Protein AF-Q5JBF8-F1 (afdb_monomer)

Secondary structure (DSSP, 8-state):
--SS-EEEESS-GGG-TT-HHHHHHTTSGGGEEEE-HHIIIIIIHHHHHHHHHGGGT-S------------EE-TTS-EE----EETTTTEE--

InterPro domains:
  IPR001604 DNA/RNA non-specific endonuclease/pyrophosphatase/phosphodiesterase domain [PF01223] (2-94)
  IPR001604 DNA/RNA non-specific endonuclease/pyrophosphatase/phosphodiesterase domain [SM00892] (1-94)
  IPR018524 DNA/RNA non-specific endonuclease, active site [PS01070] (6-14)
  IPR020821 ENPP1-3/EXOG-like, endonuclease/phosphodiesterase domain [SM00477] (1-94)
  IPR040255 Non-specific endonuclease [PTHR13966] (2-94)
  IPR044925 His-Me finger superfamily [SS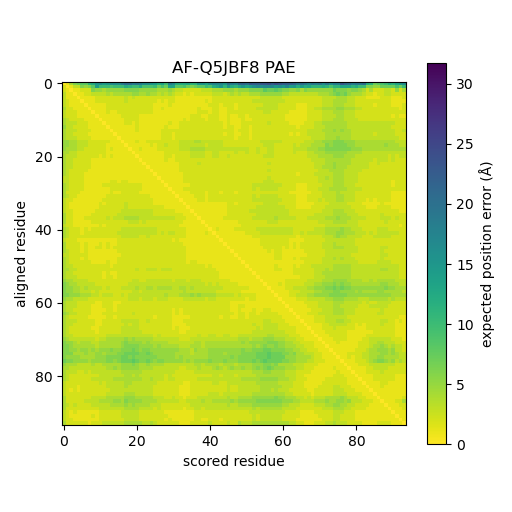F54060] (1-94)
  IPR044929 DNA/RNA non-specific endonuclease superfamily [G3DSA:3.40.570.10] (1-94)

Sequence (94 aa):
RGSGFDRGHLAAAANHRWSQKAMDDTFYLSNVAPQVPHLNQNAWNNLEKYSRSLTRTYQNVYVCTGPLFLPRTEADGKSYVKYQVIGKNHVAVP

Structure (mmCIF, N/CA/C/O backbone):
data_AF-Q5JBF8-F1
#
_entry.id   AF-Q5JBF8-F1
#
loop_
_atom_site.group_PDB
_atom_site.id
_atom_site.type_symbol
_atom_site.label_atom_id
_atom_site.label_alt_id
_atom_site.label_comp_id
_atom_site.label_asym_id
_atom_site.label_entity_id
_atom_site.label_seq_id
_atom_site.pdbx_PDB_ins_code
_atom_site.Cartn_x
_atom_site.Cartn_y
_atom_site.Cartn_z
_atom_site.occupancy
_atom_site.B_iso_or_equiv
_atom_site.auth_seq_id
_atom_site.auth_comp_id
_atom_site.auth_asym_id
_atom_site.auth_atom_id
_atom_site.pdbx_PDB_model_num
ATOM 1 N N . ARG A 1 1 ? -14.778 1.538 -8.216 1.00 61.50 1 ARG A N 1
ATOM 2 C CA . ARG A 1 1 ? -14.549 2.969 -8.551 1.00 61.50 1 ARG A CA 1
ATOM 3 C C . ARG A 1 1 ? -15.486 3.803 -7.685 1.00 61.50 1 ARG A C 1
ATOM 5 O O . ARG A 1 1 ? -16.565 3.307 -7.399 1.00 61.50 1 ARG A O 1
ATOM 12 N N . GLY A 1 2 ? -15.068 4.996 -7.251 1.00 86.12 2 GLY A N 1
ATOM 13 C CA . GLY A 1 2 ? -15.889 5.873 -6.399 1.00 86.12 2 GLY A CA 1
ATOM 14 C C . GLY A 1 2 ? -15.847 5.566 -4.896 1.00 86.12 2 GLY A C 1
ATOM 15 O O . GLY A 1 2 ? -16.738 5.990 -4.180 1.00 86.12 2 GLY A O 1
ATOM 16 N N . SER A 1 3 ? -14.842 4.829 -4.407 1.00 92.88 3 SER A N 1
ATOM 17 C CA . SER A 1 3 ? -14.695 4.525 -2.973 1.00 92.88 3 SER A CA 1
ATOM 18 C C . SER A 1 3 ? -14.088 5.665 -2.147 1.00 92.88 3 SER A C 1
ATOM 20 O O . SER A 1 3 ? -14.064 5.561 -0.930 1.00 92.88 3 SER A O 1
ATOM 22 N N . GLY A 1 4 ? -13.553 6.709 -2.790 1.00 96.00 4 GLY A N 1
ATOM 23 C CA . GLY A 1 4 ? -12.773 7.764 -2.126 1.00 96.00 4 GLY A CA 1
ATOM 24 C C . GLY A 1 4 ? -11.305 7.402 -1.860 1.00 96.00 4 GLY A C 1
ATOM 25 O O . GLY A 1 4 ? -10.556 8.244 -1.377 1.00 96.00 4 GLY A O 1
ATOM 26 N N . PHE A 1 5 ? -10.880 6.186 -2.219 1.00 97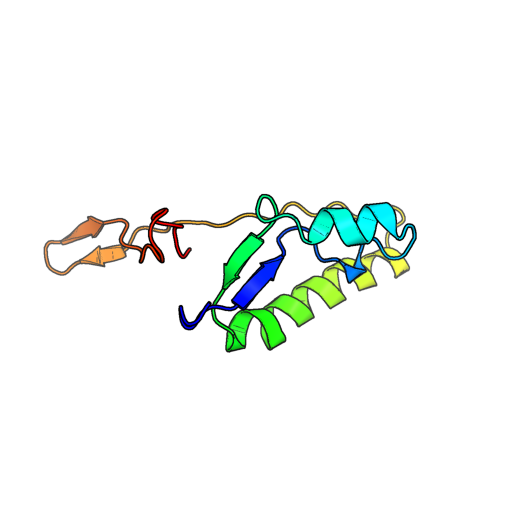.62 5 PHE A N 1
ATOM 27 C CA . PHE A 1 5 ? -9.507 5.702 -2.059 1.00 97.62 5 PHE A CA 1
ATOM 28 C C . PHE A 1 5 ? -8.827 5.484 -3.407 1.00 97.62 5 PHE A C 1
ATOM 30 O O . PHE A 1 5 ? -9.453 5.014 -4.367 1.00 97.62 5 PHE A O 1
ATOM 37 N N . ASP A 1 6 ? -7.530 5.762 -3.442 1.00 97.50 6 ASP A N 1
ATOM 38 C CA . ASP A 1 6 ? -6.659 5.383 -4.541 1.00 97.50 6 ASP A CA 1
ATOM 39 C C . ASP A 1 6 ? -6.348 3.883 -4.494 1.00 97.50 6 ASP A C 1
ATOM 41 O O . ASP A 1 6 ? -6.404 3.227 -3.451 1.00 97.50 6 ASP A O 1
ATOM 45 N N . ARG A 1 7 ? -5.970 3.346 -5.656 1.00 97.38 7 ARG A N 1
ATOM 46 C CA . ARG A 1 7 ? -5.323 2.036 -5.766 1.00 97.38 7 ARG A CA 1
ATOM 47 C C . ARG A 1 7 ? -3.837 2.224 -5.471 1.00 97.38 7 ARG A C 1
ATOM 49 O O . ARG A 1 7 ? -3.071 2.501 -6.391 1.00 97.38 7 ARG A O 1
ATOM 56 N N . GLY A 1 8 ? -3.463 2.147 -4.199 1.00 97.75 8 GLY A N 1
ATOM 57 C CA . GLY A 1 8 ? -2.078 2.301 -3.772 1.00 97.75 8 GLY A CA 1
ATOM 58 C C . GLY A 1 8 ? -1.289 1.019 -3.997 1.00 97.75 8 GLY A C 1
ATOM 59 O O . GLY A 1 8 ? -1.657 -0.028 -3.463 1.00 97.75 8 GLY A O 1
ATOM 60 N N . HIS A 1 9 ? -0.229 1.092 -4.800 1.00 98.31 9 HIS A N 1
ATOM 61 C CA . HIS A 1 9 ? 0.647 -0.049 -5.056 1.00 98.31 9 HIS A CA 1
ATOM 62 C C . HIS A 1 9 ? 1.529 -0.343 -3.835 1.00 98.31 9 HIS A C 1
ATOM 64 O O . HIS A 1 9 ? 2.053 0.578 -3.210 1.00 98.31 9 HIS A O 1
ATOM 70 N N . LEU A 1 10 ? 1.723 -1.625 -3.517 1.00 98.25 10 LEU A N 1
ATOM 71 C CA . LEU A 1 10 ? 2.675 -2.064 -2.491 1.00 98.25 10 LEU A CA 1
ATOM 72 C C . LEU A 1 10 ? 4.085 -2.167 -3.095 1.00 98.25 10 LEU A C 1
ATOM 74 O O . LEU A 1 10 ? 5.018 -1.521 -2.627 1.00 98.25 10 LEU A O 1
ATOM 78 N N . ALA A 1 11 ? 4.229 -2.897 -4.201 1.00 98.31 11 ALA A N 1
ATOM 79 C CA . ALA A 1 11 ? 5.389 -2.814 -5.081 1.00 98.31 11 ALA A CA 1
ATOM 80 C C . ALA A 1 11 ? 5.168 -1.700 -6.115 1.00 98.31 11 ALA A C 1
ATOM 82 O O . ALA A 1 11 ? 4.371 -1.842 -7.043 1.00 98.31 11 ALA A O 1
ATOM 83 N N . ALA A 1 12 ? 5.859 -0.572 -5.948 1.00 97.75 12 ALA A N 1
ATOM 84 C CA 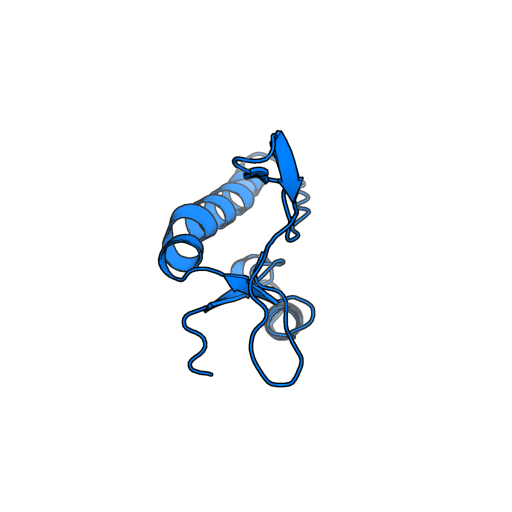. ALA A 1 12 ? 5.693 0.597 -6.805 1.00 97.75 12 ALA A CA 1
ATOM 85 C C . ALA A 1 12 ? 6.167 0.339 -8.246 1.00 97.75 12 ALA A C 1
ATOM 87 O O . ALA A 1 12 ? 7.340 0.034 -8.467 1.00 97.75 12 ALA A O 1
ATOM 88 N N . ALA A 1 13 ? 5.308 0.588 -9.242 1.00 97.50 13 ALA A N 1
ATOM 89 C CA . ALA A 1 13 ? 5.604 0.422 -10.675 1.00 97.50 13 ALA A CA 1
ATOM 90 C C . ALA A 1 13 ? 6.951 1.033 -11.114 1.00 97.50 13 ALA A C 1
ATOM 92 O O . ALA A 1 13 ? 7.697 0.460 -11.908 1.00 97.50 13 ALA A O 1
ATOM 93 N N . ALA A 1 14 ? 7.313 2.191 -10.551 1.00 97.19 14 ALA A N 1
ATOM 94 C CA . ALA A 1 14 ? 8.554 2.885 -10.882 1.00 97.19 14 ALA A CA 1
ATOM 95 C C . ALA A 1 14 ? 9.840 2.136 -10.456 1.00 97.19 14 ALA A C 1
ATOM 97 O O . ALA A 1 14 ? 10.911 2.486 -10.951 1.00 97.19 14 ALA A O 1
ATOM 98 N N . ASN A 1 15 ? 9.757 1.111 -9.596 1.00 97.44 15 ASN A N 1
ATOM 99 C CA . ASN A 1 15 ? 10.882 0.220 -9.269 1.00 97.44 15 ASN A CA 1
ATOM 100 C C . ASN A 1 15 ? 11.127 -0.848 -10.348 1.00 97.44 15 ASN A C 1
ATOM 102 O O . ASN A 1 15 ? 12.199 -1.442 -10.391 1.00 97.44 15 ASN A O 1
ATOM 106 N N . HIS A 1 16 ? 10.169 -1.068 -11.250 1.00 97.94 16 HIS A N 1
ATOM 107 C CA . HIS A 1 16 ? 10.193 -2.157 -12.230 1.00 97.94 16 HIS A CA 1
ATOM 108 C C . HIS A 1 16 ? 10.336 -1.652 -13.673 1.00 97.94 16 HIS A C 1
ATOM 110 O O . HIS A 1 16 ? 10.009 -2.354 -14.622 1.00 97.94 16 HIS A O 1
ATOM 116 N N . ARG A 1 17 ? 10.875 -0.437 -13.864 1.00 96.44 17 ARG A N 1
ATOM 117 C CA . ARG A 1 17 ? 11.065 0.195 -15.189 1.00 96.44 17 ARG A CA 1
ATOM 118 C C . ARG A 1 17 ? 12.003 -0.558 -16.136 1.00 96.44 17 ARG A C 1
ATOM 120 O O . ARG A 1 17 ? 12.040 -0.241 -17.316 1.00 96.44 17 ARG A O 1
ATOM 127 N N . TRP A 1 18 ? 12.759 -1.526 -15.627 1.00 97.00 18 TRP A N 1
ATOM 128 C CA . TRP A 1 18 ? 13.666 -2.357 -16.416 1.00 97.00 18 TRP A CA 1
ATOM 129 C C . TRP A 1 18 ? 12.931 -3.369 -17.314 1.00 97.00 18 TRP A C 1
ATOM 131 O O . TRP A 1 18 ? 13.534 -3.894 -18.244 1.00 97.00 18 TRP A O 1
ATOM 141 N N . SER A 1 19 ? 11.646 -3.650 -17.059 1.00 98.38 19 SER A N 1
ATOM 142 C CA . SER A 1 19 ? 10.831 -4.563 -17.867 1.00 98.38 19 SER A CA 1
ATOM 143 C C . SER A 1 19 ? 9.376 -4.113 -17.897 1.00 98.38 19 SER A C 1
ATOM 145 O O . SER A 1 19 ? 8.753 -3.941 -16.850 1.00 98.38 19 SER A O 1
ATOM 147 N N . GLN A 1 20 ? 8.809 -3.983 -19.101 1.00 98.06 20 GLN A N 1
ATOM 148 C CA . GLN A 1 20 ? 7.397 -3.633 -19.269 1.00 98.06 20 GLN A CA 1
ATOM 149 C C . GLN A 1 20 ? 6.492 -4.650 -18.571 1.00 98.06 20 GLN A C 1
ATOM 151 O O . GLN A 1 20 ? 5.621 -4.264 -17.803 1.00 98.06 20 GLN A O 1
ATOM 156 N N . LYS A 1 21 ? 6.780 -5.948 -18.737 1.00 98.50 21 LYS A N 1
ATOM 157 C CA . LYS A 1 21 ? 6.044 -7.013 -18.052 1.00 98.50 21 LYS A CA 1
ATOM 158 C C . LYS A 1 21 ? 6.103 -6.860 -16.529 1.00 98.50 21 LYS A C 1
ATOM 160 O O . LYS A 1 21 ? 5.081 -6.992 -15.868 1.00 98.50 21 LYS A O 1
ATOM 165 N N . ALA A 1 22 ? 7.284 -6.583 -15.973 1.00 98.31 22 ALA A N 1
ATOM 166 C CA . ALA A 1 22 ? 7.433 -6.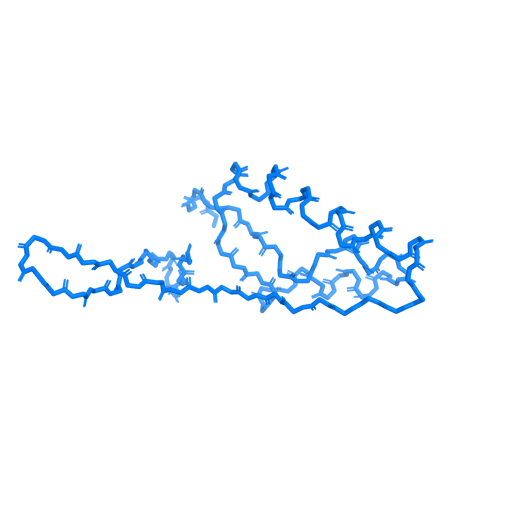427 -14.527 1.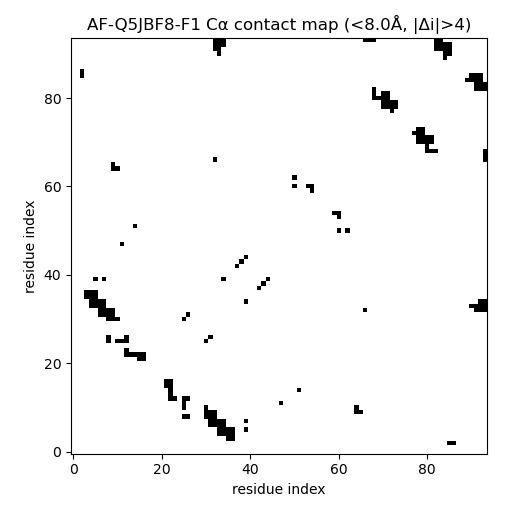00 98.31 22 ALA A CA 1
ATOM 167 C C . ALA A 1 22 ? 6.666 -5.201 -14.007 1.00 98.31 22 ALA A C 1
ATOM 169 O O . ALA A 1 22 ? 6.102 -5.250 -12.919 1.00 98.31 22 ALA A O 1
ATOM 170 N N . MET A 1 23 ? 6.623 -4.116 -14.786 1.00 98.12 23 MET A N 1
ATOM 171 C CA . MET A 1 23 ? 5.809 -2.945 -14.478 1.00 98.12 23 MET A CA 1
ATOM 172 C C . MET A 1 23 ? 4.312 -3.266 -14.549 1.00 98.12 23 MET A C 1
ATOM 174 O O . MET A 1 23 ? 3.590 -2.931 -13.613 1.00 98.12 23 MET A O 1
ATOM 178 N N . ASP A 1 24 ? 3.853 -3.940 -15.603 1.00 98.44 24 ASP A N 1
ATOM 179 C CA . ASP A 1 24 ? 2.447 -4.324 -15.785 1.00 98.44 24 ASP A CA 1
ATOM 180 C C . ASP A 1 24 ? 1.956 -5.228 -14.648 1.00 98.44 24 ASP A C 1
ATOM 182 O O . ASP A 1 24 ? 0.871 -5.007 -14.106 1.00 98.44 24 ASP A O 1
ATOM 186 N N . ASP A 1 25 ? 2.790 -6.178 -14.211 1.00 98.44 25 ASP A N 1
ATOM 187 C CA . ASP A 1 25 ? 2.476 -7.073 -13.096 1.00 98.44 25 ASP A CA 1
ATOM 188 C C . ASP A 1 25 ? 2.245 -6.289 -11.775 1.00 98.44 25 ASP A C 1
ATOM 190 O O . ASP A 1 25 ? 1.489 -6.742 -10.913 1.00 98.44 25 ASP A O 1
ATOM 194 N N . THR A 1 26 ? 2.798 -5.074 -11.612 1.00 98.19 26 THR A N 1
ATOM 195 C CA . THR A 1 26 ? 2.523 -4.235 -10.421 1.00 98.19 26 THR A CA 1
ATOM 196 C C . THR A 1 26 ? 1.098 -3.682 -10.365 1.00 98.19 26 THR A C 1
ATOM 198 O O . THR A 1 26 ? 0.637 -3.306 -9.286 1.00 98.19 26 THR A O 1
ATOM 201 N N . PHE A 1 27 ? 0.376 -3.658 -11.488 1.00 97.94 27 PHE A N 1
ATOM 202 C CA . PHE A 1 27 ? -1.003 -3.170 -11.553 1.00 97.94 27 PHE A CA 1
ATOM 203 C C . PHE A 1 27 ? -2.046 -4.247 -11.217 1.00 97.94 27 PHE A C 1
ATOM 205 O O . PHE A 1 27 ? -3.245 -3.939 -11.169 1.00 97.94 27 PHE A O 1
ATOM 212 N N . TYR A 1 28 ? -1.632 -5.496 -10.956 1.00 98.25 28 TYR A N 1
ATOM 213 C CA . TYR A 1 28 ? -2.540 -6.506 -10.414 1.00 98.25 28 TYR A CA 1
ATOM 214 C C . TYR A 1 28 ? -3.081 -6.080 -9.049 1.00 98.25 28 TYR A C 1
ATOM 216 O O . TYR A 1 28 ? -2.362 -5.563 -8.198 1.00 98.25 28 TYR A O 1
ATOM 224 N N . LEU A 1 29 ? -4.365 -6.358 -8.805 1.00 97.56 29 LEU A N 1
ATOM 225 C CA . LEU A 1 29 ? -5.020 -5.981 -7.550 1.00 97.56 29 LEU A CA 1
ATOM 226 C C . LEU A 1 29 ? -4.482 -6.739 -6.327 1.00 97.56 29 LEU A C 1
ATOM 228 O O . LEU A 1 29 ? -4.685 -6.282 -5.210 1.00 97.56 29 LEU A O 1
ATOM 232 N N . SER A 1 30 ? -3.757 -7.845 -6.522 1.00 98.06 30 SER A N 1
ATOM 233 C CA . SER A 1 30 ? -3.002 -8.516 -5.455 1.00 98.06 30 SER A CA 1
ATOM 234 C C . SER A 1 30 ? -1.869 -7.652 -4.885 1.00 98.06 30 SER A C 1
ATOM 236 O O . SER A 1 30 ? -1.437 -7.886 -3.762 1.00 98.06 30 SER A O 1
ATOM 238 N N . ASN A 1 31 ? -1.408 -6.646 -5.633 1.00 98.56 31 ASN A N 1
ATOM 239 C CA . ASN A 1 31 ? -0.377 -5.689 -5.235 1.00 98.56 31 ASN A CA 1
ATOM 240 C C . ASN A 1 31 ? -0.966 -4.335 -4.786 1.00 98.56 31 ASN A C 1
ATOM 242 O O . ASN A 1 31 ? -0.247 -3.342 -4.683 1.00 98.56 31 ASN A O 1
ATOM 246 N N . VAL A 1 32 ? -2.281 -4.251 -4.570 1.00 98.06 32 VAL A N 1
ATOM 247 C CA . VAL A 1 32 ? -2.973 -2.983 -4.321 1.00 98.06 32 VAL A CA 1
ATOM 248 C C . VAL A 1 32 ? -3.703 -3.014 -2.987 1.00 98.06 32 VAL A C 1
ATOM 250 O O . VAL A 1 32 ? -4.483 -3.925 -2.719 1.00 98.06 32 VAL A O 1
ATOM 253 N N . ALA A 1 33 ? -3.533 -1.953 -2.201 1.00 98.06 33 ALA A N 1
ATOM 254 C CA . ALA A 1 33 ? -4.378 -1.650 -1.051 1.00 98.06 33 ALA A CA 1
ATOM 255 C C . ALA A 1 33 ? -5.133 -0.325 -1.278 1.00 98.06 33 ALA A C 1
ATOM 257 O O . ALA A 1 33 ? -4.612 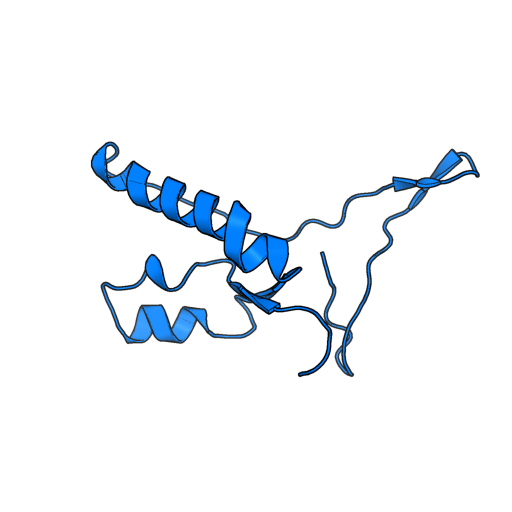0.569 -1.957 1.00 98.06 33 ALA A O 1
ATOM 258 N N . PRO A 1 34 ? -6.351 -0.156 -0.729 1.00 98.31 34 PRO A N 1
ATOM 259 C CA . PRO A 1 34 ? -6.987 1.154 -0.673 1.00 98.31 34 PRO A CA 1
ATOM 260 C C . PRO A 1 34 ? -6.095 2.121 0.109 1.00 98.31 34 PRO A C 1
ATOM 262 O O . PRO A 1 34 ? -5.747 1.849 1.253 1.00 98.31 34 PRO A O 1
ATOM 265 N N . GLN A 1 35 ? -5.716 3.242 -0.499 1.00 98.25 35 GLN A N 1
ATOM 266 C CA . GLN A 1 35 ? -4.917 4.272 0.169 1.00 98.25 35 GLN A CA 1
ATOM 267 C C . GLN A 1 35 ? -5.605 5.630 0.075 1.00 98.25 35 GLN A C 1
ATOM 269 O O . GLN A 1 35 ? -6.223 5.967 -0.937 1.00 98.25 35 GLN A O 1
ATOM 274 N N . VAL A 1 36 ? -5.492 6.434 1.133 1.00 97.81 36 VAL A N 1
ATOM 275 C CA . VAL A 1 36 ? -5.985 7.817 1.124 1.00 97.81 36 VAL A CA 1
ATOM 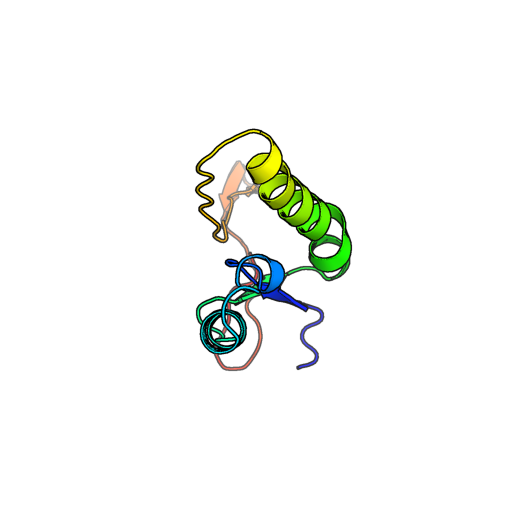276 C C . VAL A 1 36 ? -5.225 8.606 0.044 1.00 97.81 36 VAL A C 1
ATOM 278 O O . VAL A 1 36 ? -3.992 8.586 0.064 1.00 97.81 36 VAL A O 1
ATOM 281 N N . PRO A 1 37 ? -5.901 9.337 -0.866 1.00 97.25 37 PRO A N 1
ATOM 282 C CA . PRO A 1 37 ? -5.235 9.998 -1.993 1.00 97.25 37 PRO A CA 1
ATOM 283 C C . PRO A 1 37 ? -4.094 10.934 -1.581 1.00 97.25 37 PRO A C 1
ATOM 285 O O . PRO A 1 37 ? -3.006 10.890 -2.151 1.00 97.25 37 PRO A O 1
ATOM 288 N N . HIS A 1 38 ? -4.300 11.731 -0.525 1.00 97.31 38 HIS A N 1
ATOM 289 C CA . HIS A 1 38 ? -3.270 12.638 -0.018 1.00 97.31 38 HIS A CA 1
ATOM 290 C C . HIS A 1 38 ? -2.017 11.899 0.483 1.00 97.31 38 HIS A C 1
ATOM 292 O O . HIS A 1 38 ? -0.907 12.393 0.293 1.00 97.31 38 HIS A O 1
ATOM 298 N N . LEU A 1 39 ? -2.177 10.712 1.080 1.00 97.19 39 LEU A N 1
ATOM 299 C CA . LEU A 1 39 ? -1.059 9.876 1.517 1.00 97.19 39 LEU A CA 1
ATOM 300 C C . LEU A 1 39 ? -0.310 9.302 0.307 1.00 97.19 39 LEU A C 1
ATOM 302 O O . LEU A 1 39 ? 0.893 9.537 0.175 1.00 97.19 39 LEU A O 1
ATOM 306 N N . ASN A 1 40 ? -1.032 8.605 -0.577 1.00 97.94 40 ASN A N 1
ATOM 307 C CA . ASN A 1 40 ? -0.485 7.900 -1.742 1.00 97.94 40 ASN A CA 1
ATOM 308 C C . ASN A 1 40 ? 0.295 8.844 -2.671 1.00 97.94 40 ASN A C 1
ATOM 310 O O . ASN A 1 40 ? 1.427 8.571 -3.063 1.00 97.94 40 ASN A O 1
ATOM 314 N N . GLN A 1 41 ? -0.284 10.005 -2.980 1.00 96.81 41 GLN A N 1
ATOM 315 C CA . GLN A 1 41 ? 0.272 10.932 -3.968 1.00 96.81 41 GLN A CA 1
ATOM 316 C C . GLN A 1 41 ? 1.453 11.755 -3.423 1.00 96.81 41 GLN A C 1
ATOM 318 O O . GLN A 1 41 ? 2.284 12.216 -4.212 1.00 96.81 41 GLN A O 1
ATOM 323 N N . ASN A 1 42 ? 1.560 11.902 -2.093 1.00 97.81 42 ASN A N 1
ATOM 324 C CA . ASN A 1 42 ? 2.563 12.746 -1.436 1.00 97.81 42 ASN A CA 1
ATOM 325 C C . ASN A 1 42 ? 3.535 11.936 -0.572 1.00 97.81 42 ASN A C 1
ATOM 327 O O . ASN A 1 42 ? 4.540 11.444 -1.079 1.00 97.81 42 ASN A O 1
ATOM 331 N N . ALA A 1 43 ? 3.276 11.822 0.736 1.00 98.31 43 ALA A N 1
ATOM 332 C CA . ALA A 1 43 ? 4.236 11.280 1.697 1.00 98.31 43 ALA A CA 1
ATOM 333 C C . ALA A 1 43 ? 4.671 9.848 1.350 1.00 98.31 43 ALA A C 1
ATOM 335 O O . ALA A 1 43 ? 5.858 9.535 1.440 1.00 98.31 43 ALA A O 1
ATOM 336 N N . TRP A 1 44 ? 3.742 9.015 0.872 1.00 98.31 44 TRP A N 1
ATOM 337 C CA . TRP A 1 44 ? 4.047 7.657 0.431 1.00 98.31 44 TRP A CA 1
ATOM 338 C C . TRP A 1 44 ? 4.942 7.639 -0.816 1.00 98.31 44 TRP A C 1
ATOM 340 O O . TRP A 1 44 ? 6.010 7.036 -0.809 1.00 98.31 44 TRP A O 1
ATOM 350 N N . ASN A 1 45 ? 4.590 8.405 -1.851 1.00 98.12 45 ASN A N 1
ATOM 351 C CA . ASN A 1 45 ? 5.418 8.577 -3.049 1.00 98.12 45 ASN A CA 1
ATOM 352 C C . ASN A 1 45 ? 6.818 9.147 -2.727 1.00 98.12 45 ASN A C 1
ATOM 354 O O . ASN A 1 45 ? 7.811 8.787 -3.360 1.00 98.12 45 ASN A O 1
ATOM 358 N N . ASN A 1 46 ? 6.935 10.023 -1.725 1.00 98.50 46 ASN A N 1
ATOM 359 C CA . ASN A 1 46 ? 8.233 10.519 -1.261 1.00 98.50 46 ASN A CA 1
ATOM 360 C C . ASN A 1 46 ? 9.069 9.406 -0.614 1.00 98.50 46 ASN A C 1
ATOM 362 O O . ASN A 1 46 ? 10.263 9.317 -0.904 1.00 98.50 46 ASN A O 1
ATOM 366 N N . LEU A 1 47 ? 8.451 8.531 0.186 1.00 98.38 47 LEU A N 1
ATOM 367 C CA . LEU A 1 47 ? 9.115 7.345 0.731 1.00 98.38 47 LEU A CA 1
ATOM 368 C C . LEU A 1 47 ? 9.570 6.398 -0.388 1.00 98.38 47 LEU A C 1
ATOM 370 O O . LEU A 1 47 ? 10.722 5.974 -0.393 1.00 98.38 47 LEU A O 1
ATOM 374 N N . GLU A 1 48 ? 8.730 6.141 -1.392 1.00 98.38 48 GLU A N 1
ATOM 375 C CA . GLU A 1 48 ? 9.108 5.318 -2.548 1.00 98.38 48 GLU A CA 1
ATOM 376 C C . GLU A 1 48 ? 10.287 5.916 -3.330 1.00 98.38 48 GLU A C 1
ATOM 378 O O . GLU A 1 48 ? 11.203 5.199 -3.742 1.00 98.38 48 GLU A O 1
ATOM 383 N N . LYS A 1 49 ? 10.286 7.238 -3.556 1.00 98.50 49 LYS A N 1
ATOM 384 C CA . LYS A 1 49 ? 11.411 7.950 -4.188 1.00 98.50 49 LYS A CA 1
ATOM 385 C C . LYS A 1 49 ? 12.683 7.835 -3.355 1.00 98.50 49 LYS A C 1
ATOM 387 O O . LYS A 1 49 ? 13.749 7.654 -3.940 1.00 98.50 49 LYS A O 1
ATOM 392 N N . TYR A 1 50 ? 12.572 7.923 -2.032 1.00 98.38 50 TYR A N 1
ATOM 393 C CA . TYR A 1 50 ? 13.696 7.741 -1.122 1.00 98.38 50 TYR A CA 1
ATOM 394 C C . TYR A 1 50 ? 14.253 6.315 -1.192 1.00 98.38 50 TYR A C 1
ATOM 396 O O . TYR A 1 50 ? 15.438 6.149 -1.460 1.00 98.38 50 TYR A O 1
ATOM 404 N N . SER A 1 51 ? 13.420 5.276 -1.079 1.00 98.06 51 SER A N 1
ATOM 405 C CA . SER A 1 51 ? 13.881 3.886 -1.220 1.00 98.06 51 SER A CA 1
ATOM 406 C C . SER A 1 51 ? 14.609 3.649 -2.547 1.00 98.06 51 SER A C 1
ATOM 408 O O . SER A 1 51 ? 15.614 2.946 -2.593 1.00 98.06 51 SER A O 1
ATOM 410 N N . ARG A 1 52 ? 14.146 4.289 -3.626 1.00 97.62 52 ARG A N 1
ATOM 411 C CA . ARG A 1 52 ? 14.779 4.227 -4.950 1.00 97.62 52 ARG A CA 1
ATOM 412 C C . ARG A 1 52 ? 16.089 5.013 -5.027 1.00 97.62 52 ARG A C 1
ATOM 414 O O . ARG A 1 52 ? 16.966 4.644 -5.796 1.00 97.62 52 ARG A O 1
ATOM 421 N N . SER A 1 53 ? 16.239 6.100 -4.269 1.00 98.25 53 SER A N 1
ATOM 422 C CA . SER A 1 53 ? 17.484 6.876 -4.252 1.00 98.25 53 SER A CA 1
ATOM 423 C C . SER A 1 53 ? 18.608 6.151 -3.511 1.00 98.25 53 SER A C 1
ATOM 425 O O . SER A 1 53 ? 19.770 6.344 -3.869 1.00 98.25 53 SER A O 1
ATOM 427 N N . LEU A 1 54 ? 18.280 5.266 -2.561 1.00 98.44 54 LEU A N 1
ATOM 428 C CA . LEU A 1 54 ? 19.254 4.439 -1.839 1.00 98.44 54 LEU A CA 1
ATOM 429 C C . LEU A 1 54 ? 20.112 3.571 -2.772 1.00 98.44 54 LEU A C 1
ATOM 431 O O . LEU A 1 54 ? 21.268 3.309 -2.451 1.00 98.44 54 LEU A O 1
ATOM 435 N N . THR A 1 55 ? 19.615 3.196 -3.956 1.00 97.38 55 THR A N 1
ATOM 436 C CA . THR A 1 55 ? 20.387 2.412 -4.940 1.00 97.38 55 THR A CA 1
ATOM 437 C C . THR A 1 55 ? 21.557 3.191 -5.554 1.00 97.38 55 THR A C 1
ATOM 439 O O . THR A 1 55 ? 22.365 2.617 -6.277 1.00 97.38 55 THR A O 1
ATOM 442 N N . ARG A 1 56 ? 21.656 4.507 -5.308 1.00 97.69 56 ARG A N 1
ATOM 443 C CA . ARG A 1 56 ? 22.827 5.322 -5.683 1.00 97.69 56 ARG A CA 1
ATOM 444 C C . ARG A 1 56 ? 24.007 5.122 -4.734 1.00 97.69 56 ARG A C 1
ATOM 446 O O . ARG A 1 56 ? 25.133 5.435 -5.101 1.00 97.69 56 ARG A O 1
ATOM 453 N N . THR A 1 57 ? 23.740 4.648 -3.521 1.00 98.38 57 THR A N 1
ATOM 454 C CA . THR A 1 57 ? 24.737 4.468 -2.459 1.00 98.38 57 THR A CA 1
ATOM 455 C C . THR A 1 57 ? 24.972 2.992 -2.168 1.00 98.38 57 THR A C 1
ATOM 457 O O . THR A 1 57 ? 26.110 2.575 -1.978 1.00 98.38 57 THR A O 1
ATOM 460 N N . TYR A 1 58 ? 23.905 2.195 -2.149 1.00 98.38 58 TYR A N 1
ATOM 461 C CA . TYR A 1 58 ? 23.949 0.775 -1.827 1.00 98.38 58 TYR A CA 1
ATOM 462 C C . TYR A 1 58 ? 23.775 -0.068 -3.084 1.00 98.38 58 TYR A C 1
ATOM 464 O O . TYR A 1 58 ? 22.885 0.188 -3.893 1.00 98.38 58 TYR A O 1
ATOM 472 N N . GLN A 1 59 ? 24.592 -1.115 -3.211 1.00 97.88 59 GLN A N 1
ATOM 473 C CA . GLN A 1 59 ? 24.523 -2.037 -4.346 1.00 97.88 59 GLN A CA 1
ATOM 474 C C . GLN A 1 59 ? 23.179 -2.777 -4.409 1.00 97.88 59 GLN A C 1
ATOM 476 O O . GLN A 1 59 ? 22.644 -2.982 -5.493 1.00 97.88 59 GLN A O 1
ATOM 481 N N . ASN A 1 60 ? 22.633 -3.162 -3.252 1.00 98.00 60 ASN A N 1
ATOM 482 C CA . ASN A 1 60 ? 21.374 -3.892 -3.146 1.00 98.00 60 ASN A CA 1
ATOM 483 C C . ASN A 1 60 ? 20.467 -3.214 -2.117 1.00 98.00 60 ASN A C 1
ATOM 485 O O . ASN A 1 60 ? 20.908 -2.893 -1.014 1.00 98.00 60 ASN A O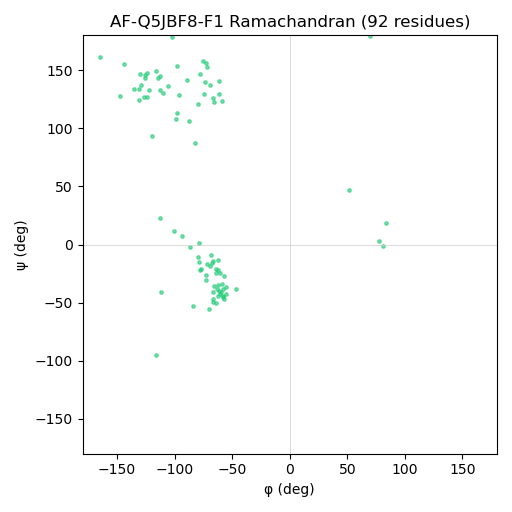 1
ATOM 489 N N . VAL A 1 61 ? 19.194 -3.030 -2.470 1.00 98.25 61 VAL A N 1
ATOM 490 C CA . VAL A 1 61 ? 18.155 -2.471 -1.597 1.00 98.25 61 VAL A CA 1
ATOM 491 C C . VAL A 1 61 ? 16.942 -3.390 -1.669 1.00 98.25 61 VAL A C 1
ATOM 493 O O . VAL A 1 61 ? 16.420 -3.642 -2.752 1.00 98.25 61 VAL A O 1
ATOM 496 N N . TYR A 1 62 ? 16.489 -3.875 -0.515 1.00 98.19 62 TYR A N 1
ATOM 497 C CA . TYR A 1 62 ? 15.313 -4.734 -0.393 1.00 98.19 62 TYR A CA 1
ATOM 498 C C . TYR A 1 62 ? 14.222 -3.976 0.357 1.00 98.19 62 TYR A C 1
ATOM 500 O O . TYR A 1 62 ? 14.487 -3.368 1.392 1.00 98.19 62 TYR A O 1
ATOM 508 N N . VAL A 1 63 ? 12.998 -4.004 -0.168 1.00 98.12 63 VAL A N 1
ATOM 509 C CA . VAL A 1 63 ? 11.846 -3.310 0.416 1.00 98.12 63 VAL A CA 1
ATOM 510 C C . VAL A 1 63 ? 10.720 -4.318 0.603 1.00 98.12 63 VAL A C 1
ATOM 512 O O . VAL A 1 63 ? 10.345 -5.009 -0.340 1.00 98.12 63 VAL A O 1
ATOM 515 N N . CYS A 1 64 ? 10.188 -4.391 1.821 1.00 98.12 64 CYS A N 1
ATOM 516 C CA . CYS A 1 64 ? 8.970 -5.127 2.135 1.00 98.12 64 CYS A CA 1
ATOM 517 C C . CYS A 1 64 ? 7.873 -4.116 2.468 1.00 98.12 64 CYS A C 1
ATOM 519 O O . CYS A 1 64 ? 8.089 -3.193 3.257 1.00 98.12 64 CYS A O 1
ATOM 521 N N . THR A 1 65 ? 6.709 -4.274 1.852 1.00 98.50 65 THR A N 1
ATOM 522 C CA . THR A 1 65 ? 5.600 -3.330 1.968 1.00 98.50 65 THR A CA 1
ATOM 523 C C . THR A 1 65 ? 4.311 -4.100 2.172 1.00 98.50 65 THR A C 1
ATOM 525 O O . THR A 1 65 ? 4.039 -5.065 1.462 1.00 98.50 65 THR A O 1
ATOM 528 N N . GLY A 1 66 ? 3.502 -3.659 3.130 1.00 97.94 66 GLY A N 1
ATOM 529 C CA . GLY A 1 66 ? 2.213 -4.26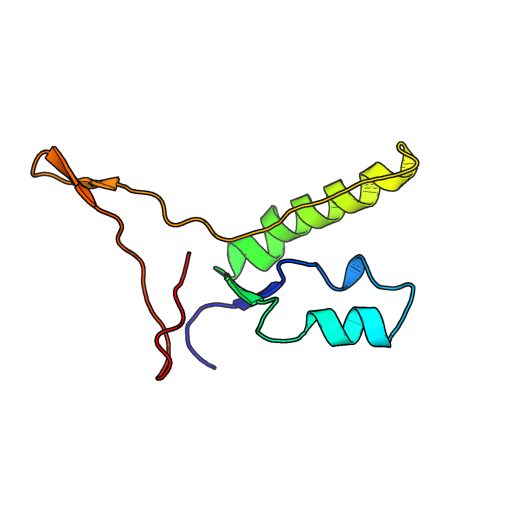9 3.405 1.00 97.94 66 GLY A CA 1
ATOM 530 C C . GLY A 1 66 ? 1.326 -3.379 4.272 1.00 97.94 66 GLY A C 1
ATOM 531 O O . GLY A 1 66 ? 1.824 -2.453 4.918 1.00 97.94 66 GLY A O 1
ATOM 532 N N . PRO A 1 67 ? 0.011 -3.639 4.267 1.00 98.12 67 PRO A N 1
ATOM 533 C CA . PRO A 1 67 ? -0.935 -2.956 5.136 1.00 98.12 67 PRO A CA 1
ATOM 534 C C . PRO A 1 67 ? -0.810 -3.419 6.593 1.00 98.12 67 PRO A C 1
ATOM 536 O O . PRO A 1 67 ? -0.402 -4.548 6.868 1.00 98.12 67 PRO A O 1
ATOM 539 N N . LEU A 1 68 ? -1.235 -2.567 7.524 1.00 98.12 68 LEU A N 1
ATOM 540 C CA . LEU A 1 68 ? -1.394 -2.900 8.940 1.00 98.12 68 LEU A CA 1
ATOM 541 C C . LEU A 1 68 ? -2.780 -2.463 9.413 1.00 98.12 68 LEU A C 1
ATOM 543 O O . LEU A 1 68 ? -3.276 -1.432 8.982 1.00 98.12 68 LEU A O 1
ATOM 547 N N . PHE A 1 69 ? -3.367 -3.218 10.344 1.00 98.06 69 PHE A N 1
ATOM 548 C CA . PHE A 1 69 ? -4.644 -2.888 10.982 1.00 98.06 69 PHE A CA 1
ATOM 549 C C . PHE A 1 69 ? -4.418 -2.750 12.483 1.00 98.06 69 PHE A C 1
ATOM 551 O O . PHE A 1 69 ? -4.384 -3.736 13.220 1.00 98.06 69 PHE A O 1
ATOM 558 N N . LEU A 1 70 ? -4.178 -1.518 12.924 1.00 97.75 70 LEU A N 1
ATOM 559 C CA . LEU A 1 70 ? -3.715 -1.250 14.282 1.00 97.75 70 LEU A CA 1
ATOM 560 C C . LEU A 1 70 ? -4.889 -1.066 15.257 1.00 97.75 70 LEU A C 1
ATOM 562 O O . LEU A 1 70 ? -5.894 -0.446 14.896 1.00 97.75 70 LEU A O 1
ATOM 566 N N . PRO A 1 71 ? -4.775 -1.570 16.498 1.00 97.88 71 PRO A N 1
ATOM 567 C CA . PRO A 1 71 ? -5.804 -1.379 17.506 1.00 97.88 71 PRO A CA 1
ATOM 568 C C . PRO A 1 71 ? -5.835 0.067 18.012 1.00 97.88 71 PRO A C 1
ATOM 570 O O . PRO A 1 71 ? -4.813 0.756 18.045 1.00 97.88 71 PRO A O 1
ATOM 573 N N . ARG A 1 72 ? -7.005 0.511 18.474 1.00 97.50 72 ARG A N 1
ATOM 574 C CA . ARG A 1 72 ? -7.179 1.754 19.234 1.00 97.50 72 ARG A CA 1
ATOM 575 C C . ARG A 1 72 ? -7.961 1.466 20.507 1.00 97.50 72 ARG A C 1
ATOM 577 O O . ARG A 1 72 ? -8.931 0.710 20.474 1.00 97.50 72 ARG A O 1
ATOM 584 N N . THR A 1 73 ? -7.524 2.055 21.616 1.00 97.94 73 THR A N 1
ATOM 585 C CA . THR A 1 73 ? -8.264 2.015 22.879 1.00 97.94 73 THR A CA 1
ATOM 586 C C . THR A 1 73 ? -9.457 2.956 22.789 1.00 97.94 73 THR A C 1
ATOM 588 O O . THR A 1 73 ? -9.305 4.112 22.390 1.00 97.94 73 THR A O 1
ATOM 591 N N . GLU A 1 74 ? -10.636 2.461 23.142 1.00 97.31 74 GLU A N 1
ATOM 592 C CA . GLU A 1 74 ? -11.870 3.246 23.163 1.00 97.31 74 GLU A CA 1
ATOM 593 C C . GLU A 1 74 ? -12.250 3.657 24.591 1.00 97.31 74 GLU A C 1
ATOM 595 O O . GLU A 1 74 ? -11.553 3.351 25.558 1.00 97.31 74 GLU A O 1
ATOM 600 N N . ALA A 1 75 ? -13.347 4.405 24.730 1.00 97.69 75 ALA A N 1
ATOM 601 C CA . ALA A 1 75 ? -13.771 4.985 26.006 1.00 97.69 75 ALA A CA 1
ATOM 602 C C . ALA A 1 75 ? -14.092 3.938 27.092 1.00 97.69 75 ALA A C 1
ATOM 604 O O . ALA A 1 75 ? -14.043 4.258 28.276 1.00 97.69 75 ALA A O 1
ATOM 605 N N . ASP A 1 76 ? -14.391 2.693 26.706 1.00 97.62 76 ASP A N 1
ATOM 606 C CA . ASP A 1 76 ? -14.605 1.564 27.622 1.00 97.62 76 ASP A CA 1
ATOM 607 C C . ASP A 1 76 ? -13.294 0.949 28.156 1.00 97.62 76 ASP A C 1
ATOM 609 O O . ASP A 1 76 ? -13.327 -0.036 28.895 1.00 97.62 76 ASP A O 1
ATOM 613 N N . GLY A 1 77 ? -12.140 1.507 27.772 1.00 97.88 77 GLY A N 1
ATOM 614 C CA . GLY A 1 77 ? -10.812 1.034 28.156 1.00 97.88 77 GLY A CA 1
ATOM 615 C C . GLY A 1 77 ? -10.339 -0.208 27.397 1.00 97.88 77 GLY A C 1
ATOM 616 O O . GLY A 1 77 ? -9.247 -0.704 27.680 1.00 97.88 77 GLY A O 1
ATOM 617 N N . LYS A 1 78 ? -11.113 -0.724 26.434 1.00 98.31 78 LYS A N 1
ATOM 618 C CA . LYS A 1 78 ? -10.742 -1.897 25.630 1.00 98.31 78 LYS A CA 1
ATOM 619 C C . LYS A 1 78 ? -10.152 -1.475 24.289 1.00 98.31 78 LYS A C 1
ATOM 621 O O . LYS A 1 78 ? -10.442 -0.404 23.760 1.00 98.31 78 LYS A O 1
ATOM 626 N N . SER A 1 79 ? -9.310 -2.340 23.734 1.00 98.12 79 SER A N 1
ATOM 627 C CA . SER A 1 79 ? -8.682 -2.133 22.430 1.00 98.12 79 SER A CA 1
ATOM 628 C C . SER A 1 79 ? -9.462 -2.841 21.332 1.00 98.12 79 SER A C 1
ATOM 630 O O . SER A 1 79 ? -9.703 -4.045 21.419 1.00 98.12 79 SER A O 1
ATOM 632 N N . TYR A 1 80 ? -9.788 -2.110 20.270 1.00 98.06 80 TYR A N 1
ATOM 633 C CA . TYR A 1 80 ? -10.479 -2.643 19.099 1.00 98.06 80 TYR A CA 1
ATOM 634 C C . TYR A 1 80 ? -9.697 -2.344 17.828 1.00 98.06 80 TYR A C 1
ATOM 636 O O . TYR A 1 80 ? -9.090 -1.283 17.686 1.00 98.06 80 TYR A O 1
ATOM 644 N N . VAL A 1 81 ? -9.755 -3.267 16.874 1.00 98.31 81 VAL A N 1
ATOM 645 C CA . VAL A 1 81 ? -9.321 -3.025 15.498 1.00 98.31 81 VAL A CA 1
ATOM 646 C C . VAL A 1 81 ? -10.573 -2.710 14.686 1.00 98.31 81 VAL A C 1
ATOM 648 O O . VAL A 1 81 ? -11.436 -3.569 14.518 1.00 98.31 81 VAL A O 1
ATOM 651 N N . LYS A 1 82 ? -10.690 -1.467 14.211 1.00 97.62 82 LYS A N 1
ATOM 652 C CA . LYS A 1 82 ? -11.799 -1.013 13.363 1.00 97.62 82 LYS A CA 1
ATOM 653 C C . LYS A 1 82 ? -11.236 -0.432 12.077 1.00 97.62 82 LYS A C 1
ATOM 655 O O . LYS A 1 82 ? -10.394 0.460 12.118 1.00 97.62 82 LYS A O 1
ATOM 660 N N . TYR A 1 83 ? -11.725 -0.928 10.950 1.00 97.94 83 TYR A N 1
ATOM 661 C CA . TYR A 1 83 ? -11.362 -0.454 9.623 1.00 97.94 83 TYR A CA 1
ATOM 662 C C . TYR A 1 83 ? -12.573 -0.502 8.695 1.00 97.94 83 TYR A C 1
ATOM 664 O O . TYR A 1 83 ? -13.518 -1.263 8.912 1.00 97.94 83 TYR A O 1
ATOM 672 N N . GLN A 1 84 ? -12.554 0.331 7.659 1.00 98.25 84 GLN A N 1
ATOM 673 C CA . GLN A 1 84 ? -13.589 0.325 6.633 1.00 98.25 84 GLN A CA 1
ATOM 674 C C . GLN A 1 84 ? -13.364 -0.846 5.670 1.00 98.25 84 GLN A C 1
ATOM 676 O O . GLN A 1 84 ? -12.230 -1.191 5.350 1.00 98.25 84 GLN A O 1
ATOM 681 N N . VAL A 1 85 ? -14.444 -1.422 5.149 1.00 98.19 85 VAL A N 1
ATOM 682 C CA . VAL A 1 85 ? -14.407 -2.298 3.972 1.00 98.19 85 VAL A CA 1
ATOM 683 C C . VAL A 1 85 ? -15.156 -1.634 2.818 1.00 98.19 85 VAL A C 1
ATOM 685 O O . VAL A 1 85 ? -16.154 -0.947 3.042 1.00 98.19 85 VAL A O 1
ATOM 688 N N . ILE A 1 86 ? -14.677 -1.801 1.582 1.00 97.44 86 ILE A N 1
ATOM 689 C CA . ILE A 1 86 ? -15.252 -1.144 0.398 1.00 97.44 86 ILE A CA 1
ATOM 690 C C . ILE A 1 86 ? -15.669 -2.130 -0.697 1.00 97.44 86 ILE A C 1
ATOM 692 O O . ILE A 1 86 ? -15.023 -3.148 -0.952 1.00 97.44 86 ILE A O 1
ATOM 696 N N . GLY A 1 87 ? -16.735 -1.761 -1.413 1.00 95.94 87 GLY A N 1
ATOM 697 C CA . GLY A 1 87 ? -17.270 -2.523 -2.540 1.00 95.94 87 GLY A CA 1
ATOM 698 C C . GLY A 1 87 ? -17.924 -3.850 -2.139 1.00 95.94 87 GLY A C 1
ATOM 699 O O . GLY A 1 87 ? -17.948 -4.235 -0.977 1.00 95.94 87 GLY A O 1
ATOM 700 N N . LYS A 1 88 ? -18.446 -4.574 -3.137 1.00 96.56 88 LYS A N 1
ATOM 701 C CA . LYS A 1 88 ? -19.161 -5.850 -2.935 1.00 96.56 88 LYS A CA 1
ATOM 702 C C . LYS A 1 88 ? -18.279 -6.970 -2.368 1.00 96.56 88 LYS A C 1
ATOM 704 O O . LYS A 1 88 ? -18.789 -7.886 -1.739 1.00 96.56 88 LYS A O 1
ATOM 709 N N . ASN A 1 89 ? -16.968 -6.879 -2.590 1.00 97.12 89 ASN A N 1
ATOM 710 C CA . ASN A 1 89 ? -15.994 -7.876 -2.148 1.00 97.12 89 ASN A CA 1
ATOM 711 C C . ASN A 1 89 ? -15.381 -7.539 -0.780 1.00 97.12 89 ASN A C 1
ATOM 713 O O . ASN A 1 89 ? -14.440 -8.211 -0.375 1.00 97.12 89 ASN A O 1
ATOM 717 N N . HIS A 1 90 ? -15.881 -6.502 -0.095 1.00 97.12 90 HIS A N 1
ATOM 718 C CA . HIS A 1 90 ? -15.434 -6.100 1.241 1.00 97.12 90 HIS A CA 1
ATOM 719 C C . HIS A 1 90 ? -13.910 -5.928 1.353 1.00 97.12 90 HIS A C 1
ATOM 721 O O . HIS A 1 90 ? -13.280 -6.418 2.287 1.00 97.12 90 HIS A O 1
ATOM 727 N N . VAL A 1 91 ? -13.303 -5.222 0.393 1.00 98.00 91 VAL A N 1
ATOM 728 C CA . VAL A 1 91 ? -11.855 -4.966 0.408 1.00 98.00 91 VAL A CA 1
ATOM 729 C C . VAL A 1 91 ? -11.524 -4.082 1.608 1.00 98.00 91 VAL A C 1
ATOM 731 O O . VAL A 1 91 ? -12.080 -2.991 1.727 1.00 98.00 91 VAL A O 1
ATOM 734 N N . ALA A 1 92 ? -10.642 -4.548 2.490 1.00 98.38 92 ALA A N 1
ATOM 735 C CA . ALA A 1 92 ? -10.255 -3.829 3.699 1.00 98.38 92 ALA A CA 1
ATOM 736 C C . ALA A 1 92 ? -9.435 -2.569 3.381 1.00 98.38 92 ALA A C 1
ATOM 738 O O . ALA A 1 92 ? -8.538 -2.597 2.536 1.00 98.38 92 ALA A O 1
ATOM 739 N N . VAL A 1 93 ? -9.749 -1.476 4.072 1.00 98.25 93 VAL A N 1
ATOM 740 C CA . VAL A 1 93 ? -9.018 -0.207 4.040 1.00 98.25 93 VAL A CA 1
ATOM 741 C C . VAL A 1 93 ? -8.090 -0.166 5.259 1.00 98.25 93 VAL A C 1
ATOM 743 O O . VAL A 1 93 ? -8.604 -0.063 6.372 1.00 98.25 93 VAL A O 1
ATOM 746 N N . PRO A 1 94 ? -6.770 -0.298 5.079 1.00 97.19 94 PRO A N 1
ATOM 747 C CA . PRO A 1 94 ? -5.804 -0.231 6.174 1.00 97.19 94 PRO A CA 1
ATOM 748 C C . PRO A 1 94 ? -5.616 1.181 6.740 1.00 97.19 94 PRO A C 1
ATOM 750 O O . PRO A 1 94 ? -5.823 2.165 5.991 1.00 97.19 94 PRO A O 1
#

Mean predicted aligned error: 2.62 Å

pLDDT: mean 97.31, std 3.97, range [61.5, 98.56]

Nearest PDB structures (foldseek):
  6m3f-assembly1_C  TM=9.997E-01  e=1.311E-14  Mus musculus
  4a1n-assembly1_A-2  TM=9.923E-01  e=4.822E-09  Homo sapiens
  5t40-assembly1_B  TM=1.001E+00  e=4.130E-08  Homo sapiens
  7r6t-assembly1_D  TM=9.159E-01  e=1.107E-08  Homo sapiens
  6iid-assembly2_D  TM=9.942E-01  e=5.448E-08  Homo sapiens

Radius of gyration: 16.16 Å; Cα contacts (8 Å, |Δi|>4): 102; chains: 1; bounding box: 44×21×47 Å

Organism: Ovis aries (NCBI:txid9940)

Solvent-accessible surface area (backbone atoms only — not comparable to full-atom values): 5889 Å² total; per-residue (Å²): 134,89,81,81,49,38,82,30,54,51,58,52,46,82,80,27,74,92,35,70,66,58,26,58,60,32,71,40,68,91,36,44,43,49,25,55,51,72,46,47,75,40,66,48,43,50,50,55,53,49,64,61,53,46,59,80,80,36,97,74,82,87,85,88,66,79,84,64,81,68,69,47,75,46,96,87,74,49,75,45,71,81,68,56,61,46,75,97,81,53,47,64,37,91

Foldseek 3Di:
DPPQFDFAFQPALVVVVVDPVSSVVSPPSVRTAGHHCVCRVPVVVVVVVVQVVCVVPDVDGDDGGDDDQDWDQDPVRDTDGDFAFDDPVRGTHD